Protein AF-A0A659RH95-F1 (afdb_monomer_lite)

Secondary structure (DSSP, 8-state):
-HHHHHHHHHHHHHHHHHHHHTTS----EEEEESPBTT----TT---SSTTT-S-B-GGGS---SEEEEES-SS-EESTT-SSEEE---SS--SGGGTTS---------BTTB-

Radius of gyration: 15.2 Å; chains: 1; bounding box: 35×31×38 Å

Structure (mmCIF, N/CA/C/O backbone):
data_AF-A0A659RH95-F1
#
_entry.id   AF-A0A659RH95-F1
#
loop_
_atom_site.group_PDB
_atom_site.id
_atom_site.type_symbol
_atom_site.label_atom_id
_atom_site.label_alt_id
_atom_site.label_comp_id
_atom_site.label_asym_id
_atom_site.label_entity_id
_atom_site.label_seq_id
_atom_site.pdbx_PDB_ins_code
_atom_site.Cartn_x
_atom_site.Cartn_y
_atom_site.Cartn_z
_atom_site.occupancy
_atom_site.B_iso_or_equiv
_atom_site.auth_seq_id
_atom_site.auth_comp_id
_atom_site.auth_asym_id
_atom_site.auth_atom_id
_atom_site.pdbx_PDB_model_num
ATOM 1 N N . GLN A 1 1 ? 10.963 17.390 8.468 1.00 81.81 1 GLN A N 1
ATOM 2 C CA . GLN A 1 1 ? 11.462 16.616 7.301 1.00 81.81 1 GLN A CA 1
ATOM 3 C C . GLN A 1 1 ? 10.321 15.758 6.753 1.00 81.81 1 GLN A C 1
ATOM 5 O O . GLN A 1 1 ? 9.464 15.376 7.541 1.00 81.81 1 GLN A O 1
ATOM 10 N N . LEU A 1 2 ? 10.292 15.472 5.443 1.00 87.69 2 LEU A N 1
ATOM 11 C CA . LEU A 1 2 ? 9.152 14.851 4.738 1.00 87.69 2 LEU A CA 1
ATOM 12 C C . LEU A 1 2 ? 8.678 13.518 5.347 1.00 87.69 2 LEU A C 1
ATOM 14 O O . LEU A 1 2 ? 7.477 13.318 5.488 1.00 87.69 2 LEU A O 1
ATOM 18 N N . GLN A 1 3 ? 9.599 12.644 5.771 1.00 90.44 3 GLN A N 1
ATOM 19 C CA . GLN A 1 3 ? 9.254 11.368 6.416 1.00 90.44 3 GLN A CA 1
ATOM 20 C C . GLN A 1 3 ? 8.339 11.546 7.634 1.00 90.44 3 GLN A C 1
ATOM 22 O O . GLN A 1 3 ? 7.340 10.845 7.753 1.00 90.44 3 GLN A O 1
ATOM 27 N N . HIS A 1 4 ? 8.674 12.490 8.520 1.00 91.94 4 HIS A N 1
ATOM 28 C CA . HIS A 1 4 ? 7.882 12.767 9.718 1.00 91.94 4 HIS A CA 1
ATOM 29 C C . HIS A 1 4 ? 6.494 13.287 9.341 1.00 91.94 4 HIS A C 1
ATOM 31 O O . HIS A 1 4 ? 5.507 12.767 9.833 1.00 91.94 4 HIS A O 1
ATOM 37 N N . ALA A 1 5 ? 6.408 14.208 8.374 1.00 93.69 5 ALA A N 1
ATOM 38 C CA . ALA A 1 5 ? 5.122 14.732 7.915 1.00 93.69 5 ALA A CA 1
ATOM 39 C C . ALA A 1 5 ? 4.214 13.639 7.319 1.00 93.69 5 ALA A C 1
ATOM 41 O O . ALA A 1 5 ? 3.007 13.652 7.547 1.00 93.69 5 ALA A O 1
ATOM 42 N N . LEU A 1 6 ? 4.782 12.676 6.583 1.00 94.00 6 LEU A N 1
ATOM 43 C CA . LEU A 1 6 ? 4.035 11.521 6.075 1.00 94.00 6 LEU A CA 1
ATOM 44 C C . LEU A 1 6 ? 3.556 10.616 7.213 1.00 94.00 6 LEU A C 1
ATOM 46 O O . LEU A 1 6 ? 2.394 10.215 7.213 1.00 94.00 6 LEU A O 1
ATOM 50 N N . ALA A 1 7 ? 4.428 10.308 8.176 1.00 95.81 7 ALA A N 1
ATOM 51 C CA . ALA A 1 7 ? 4.064 9.503 9.338 1.00 95.81 7 ALA A CA 1
ATOM 52 C C . ALA A 1 7 ? 2.925 10.171 10.124 1.00 95.81 7 ALA A C 1
ATOM 54 O O . ALA A 1 7 ? 1.876 9.557 10.323 1.00 95.81 7 ALA A O 1
ATOM 55 N N . ASP A 1 8 ? 3.085 11.449 10.468 1.00 97.44 8 ASP A N 1
ATOM 56 C CA . ASP A 1 8 ? 2.086 12.245 11.185 1.00 97.44 8 ASP A CA 1
ATOM 57 C C . ASP A 1 8 ? 0.750 12.259 10.434 1.00 97.44 8 ASP A C 1
ATOM 59 O O . ASP A 1 8 ? -0.306 12.054 11.035 1.00 97.44 8 ASP A O 1
ATOM 63 N N . TYR A 1 9 ? 0.787 12.411 9.106 1.00 97.19 9 TYR A N 1
ATOM 64 C CA . TYR A 1 9 ? -0.411 12.368 8.276 1.00 97.19 9 TYR A CA 1
ATOM 65 C C . TYR A 1 9 ? -1.127 11.014 8.357 1.00 97.19 9 TYR A C 1
ATOM 67 O O . TYR A 1 9 ? -2.326 10.979 8.638 1.00 97.19 9 TYR A O 1
ATOM 75 N N . TYR A 1 10 ? -0.420 9.893 8.171 1.00 97.81 10 TYR A N 1
ATOM 76 C CA . TYR A 1 10 ? -1.039 8.568 8.292 1.00 97.81 10 TYR A CA 1
ATOM 77 C C . TYR A 1 10 ? -1.634 8.341 9.687 1.00 97.81 10 TYR A C 1
ATOM 79 O O . TYR A 1 10 ? -2.750 7.820 9.803 1.00 97.81 10 TYR A O 1
ATOM 87 N N . HIS A 1 11 ? -0.911 8.738 10.737 1.00 98.00 11 HIS A N 1
ATOM 88 C CA . HIS A 1 11 ? -1.373 8.627 12.118 1.00 98.00 11 HIS A CA 1
ATOM 89 C C . HIS A 1 11 ? -2.648 9.442 12.357 1.00 98.00 11 HIS A C 1
ATOM 91 O O . HIS A 1 11 ? -3.621 8.887 12.875 1.00 98.00 11 HIS A O 1
ATOM 97 N N . GLN A 1 12 ? -2.683 10.699 11.908 1.00 98.12 12 GLN A N 1
ATOM 98 C CA . GLN A 1 12 ? -3.860 11.558 12.023 1.00 98.12 12 GLN A CA 1
ATOM 99 C C . GLN A 1 12 ? -5.060 10.965 11.274 1.00 98.12 12 GLN A C 1
ATOM 101 O O . GLN A 1 12 ? -6.123 10.795 11.863 1.00 98.12 12 GLN A O 1
ATOM 106 N N . GLN A 1 13 ? -4.887 10.557 10.012 1.00 97.81 13 GLN A N 1
ATOM 107 C CA . GLN A 1 13 ? -5.987 9.985 9.223 1.00 97.81 13 GLN A CA 1
ATOM 108 C C . GLN A 1 13 ? -6.524 8.681 9.829 1.00 97.81 13 GLN A C 1
ATOM 110 O O . GLN A 1 13 ? -7.731 8.441 9.844 1.00 97.81 13 GLN A O 1
ATOM 115 N N . THR A 1 14 ? -5.644 7.843 10.379 1.00 97.25 14 THR A N 1
ATOM 116 C CA . THR A 1 14 ? -6.058 6.603 11.051 1.00 97.25 14 THR A CA 1
ATOM 117 C C . THR A 1 14 ? -6.811 6.897 12.346 1.00 97.25 14 THR A C 1
ATOM 119 O O . THR A 1 14 ? -7.784 6.208 12.664 1.00 97.25 14 THR A O 1
ATOM 122 N N . GLN A 1 15 ? -6.396 7.920 13.095 1.00 97.31 15 GLN A N 1
ATOM 123 C CA . GLN A 1 15 ? -7.115 8.383 14.278 1.00 97.31 15 GLN A CA 1
ATOM 124 C C . GLN A 1 15 ? -8.500 8.925 13.908 1.00 97.31 15 GLN A C 1
ATOM 126 O O . GLN A 1 15 ? -9.486 8.502 14.512 1.00 97.31 15 GLN A O 1
ATOM 131 N N . ASP A 1 16 ? -8.592 9.778 12.892 1.00 98.06 16 ASP A N 1
ATOM 132 C CA . ASP A 1 16 ? -9.856 10.352 12.423 1.00 98.06 16 ASP A CA 1
ATOM 133 C C . ASP A 1 16 ? -10.817 9.255 11.944 1.00 98.06 16 ASP A C 1
ATOM 135 O O . ASP A 1 16 ? -11.988 9.230 12.327 1.00 98.06 16 ASP A O 1
ATOM 139 N N . ALA A 1 17 ? -10.310 8.269 11.196 1.00 97.12 17 ALA A N 1
ATOM 140 C CA . ALA A 1 17 ? -11.087 7.104 10.779 1.00 97.12 17 ALA A CA 1
ATOM 141 C C . ALA A 1 17 ? -11.605 6.289 11.976 1.00 97.12 17 ALA A C 1
ATOM 143 O O . ALA A 1 17 ? -12.756 5.847 11.975 1.00 97.12 17 ALA A O 1
ATOM 144 N N . ARG A 1 18 ? -10.792 6.109 13.026 1.00 95.56 18 ARG A N 1
ATOM 145 C CA . ARG A 1 18 ? -11.206 5.416 14.260 1.00 95.56 18 ARG A CA 1
ATOM 146 C C . ARG A 1 18 ? -12.247 6.205 15.050 1.00 95.56 18 ARG A C 1
ATOM 148 O O . ARG A 1 18 ? -13.177 5.592 15.573 1.00 95.56 18 ARG A O 1
ATOM 155 N N . LEU A 1 19 ? -12.120 7.530 15.113 1.00 97.44 19 LEU A N 1
ATOM 156 C CA . LEU A 1 19 ? -13.112 8.405 15.741 1.00 97.44 19 LEU A CA 1
ATOM 157 C C . LEU A 1 19 ? -14.449 8.326 15.001 1.00 97.44 19 LEU A C 1
ATOM 159 O O . LEU A 1 19 ? -15.480 8.094 15.629 1.00 97.44 19 LEU A O 1
ATOM 163 N N . LEU A 1 20 ? -14.427 8.422 13.668 1.00 97.06 20 LEU A N 1
ATOM 164 C CA . LEU A 1 20 ? -15.619 8.258 12.837 1.00 97.06 20 LEU A CA 1
ATOM 165 C C . LEU A 1 20 ? -16.235 6.872 13.014 1.00 97.06 20 LEU A C 1
ATOM 167 O O . LEU A 1 20 ? -17.451 6.756 13.147 1.00 97.06 20 LEU A O 1
ATOM 171 N N . ARG A 1 21 ? -15.421 5.812 13.042 1.00 95.50 21 ARG A N 1
ATOM 172 C CA . ARG A 1 21 ? -15.885 4.438 13.276 1.00 95.50 21 ARG A CA 1
ATOM 173 C C . ARG A 1 21 ? -16.640 4.305 14.602 1.00 95.50 21 ARG A C 1
ATOM 175 O O . ARG A 1 21 ? -17.667 3.620 14.626 1.00 95.50 21 ARG A O 1
ATOM 182 N N . GLY A 1 22 ? -16.165 4.945 15.670 1.00 95.06 22 GLY A N 1
ATOM 183 C CA . GLY A 1 22 ? -16.687 4.758 17.023 1.00 95.06 22 GLY A CA 1
ATOM 184 C C . GLY A 1 22 ? -16.547 3.300 17.475 1.00 95.06 22 GLY A C 1
ATOM 185 O O . GLY A 1 22 ? -15.532 2.652 17.211 1.00 95.06 22 GLY A O 1
ATOM 186 N N . GLU A 1 23 ? -17.590 2.760 18.105 1.00 94.00 23 GLU A N 1
ATOM 187 C CA . GLU A 1 23 ? -17.613 1.388 18.646 1.00 94.00 23 GLU A CA 1
ATOM 188 C C . GLU A 1 23 ? -17.951 0.303 17.608 1.00 94.00 23 GLU A C 1
ATOM 190 O O . GLU A 1 23 ? -17.987 -0.890 17.915 1.00 94.00 23 GLU A O 1
ATOM 195 N N . ARG A 1 24 ? -18.210 0.691 16.354 1.00 94.56 24 ARG A N 1
ATOM 196 C CA . ARG A 1 24 ? -18.562 -0.258 15.291 1.00 94.56 24 ARG A CA 1
ATOM 197 C C . ARG A 1 24 ? -17.372 -1.157 14.955 1.00 94.56 24 ARG A C 1
ATOM 199 O O . ARG A 1 24 ? -16.239 -0.695 14.835 1.00 94.56 24 ARG A O 1
ATOM 206 N N . LYS A 1 25 ? -17.643 -2.439 14.705 1.00 92.88 25 LYS A N 1
ATOM 207 C CA . LYS A 1 25 ? -16.642 -3.436 14.287 1.00 92.88 25 LYS A CA 1
ATOM 208 C C . LYS A 1 25 ? -16.335 -3.339 12.786 1.00 92.88 25 LYS A C 1
ATOM 210 O O . LYS A 1 25 ? -16.646 -4.251 12.026 1.00 92.88 25 LYS A O 1
ATOM 215 N N . LEU A 1 26 ? -15.777 -2.207 12.361 1.00 94.81 26 LEU A N 1
ATOM 216 C CA . LEU A 1 26 ? -15.363 -1.962 10.975 1.00 94.81 26 LEU A CA 1
ATOM 217 C C . LEU A 1 26 ? -13.828 -1.904 10.882 1.00 94.81 26 LEU A C 1
ATOM 219 O O . LEU A 1 26 ? -13.209 -1.266 11.746 1.00 94.81 26 LEU A O 1
ATOM 223 N N . PRO A 1 27 ? -13.215 -2.526 9.859 1.00 96.19 27 PRO A N 1
ATOM 224 C CA . PRO A 1 27 ? -11.781 -2.409 9.642 1.00 96.19 27 PRO A CA 1
ATOM 225 C C . PRO A 1 27 ? -11.430 -1.002 9.144 1.00 96.19 27 PRO A C 1
ATOM 227 O O . PRO A 1 27 ? -12.182 -0.383 8.386 1.00 96.19 27 PRO A O 1
ATOM 230 N N . VAL A 1 28 ? -10.271 -0.502 9.554 1.00 96.31 28 VAL A N 1
ATOM 231 C CA . VAL A 1 28 ? -9.646 0.703 9.011 1.00 96.31 28 VAL A CA 1
ATOM 232 C C . VAL A 1 28 ? -8.609 0.271 7.986 1.00 96.31 28 VAL A C 1
ATOM 234 O O . VAL A 1 28 ? -7.617 -0.368 8.328 1.00 96.31 28 VAL A O 1
ATOM 237 N N . ILE A 1 29 ? -8.838 0.640 6.728 1.00 97.44 29 ILE A N 1
ATOM 238 C CA . ILE A 1 29 ? -7.918 0.369 5.624 1.00 97.44 29 ILE A CA 1
ATOM 239 C C . ILE A 1 29 ? -7.213 1.671 5.267 1.00 97.44 29 ILE A C 1
ATOM 241 O O . ILE A 1 29 ? -7.867 2.656 4.922 1.00 97.44 29 ILE A O 1
ATOM 245 N N . ALA A 1 30 ? -5.885 1.669 5.333 1.00 97.81 30 ALA A N 1
ATOM 246 C CA . ALA A 1 30 ? -5.074 2.760 4.814 1.00 97.81 30 ALA A CA 1
ATOM 247 C C . ALA A 1 30 ? -4.580 2.421 3.404 1.00 97.81 30 ALA A C 1
ATOM 249 O O . ALA A 1 30 ? -4.352 1.260 3.057 1.00 97.81 30 ALA A O 1
ATOM 250 N N . THR A 1 31 ? -4.384 3.445 2.585 1.00 98.12 31 THR A N 1
ATOM 251 C CA . THR A 1 31 ? -3.817 3.303 1.242 1.00 98.12 31 THR A CA 1
ATOM 252 C C . THR A 1 31 ? -2.612 4.208 1.092 1.00 98.12 31 THR A C 1
ATOM 254 O O . THR A 1 31 ? -2.568 5.272 1.707 1.00 98.12 31 THR A O 1
ATOM 257 N N . GLY A 1 32 ? -1.675 3.835 0.231 1.00 96.19 32 GLY A N 1
ATOM 258 C CA . GLY A 1 32 ? -0.508 4.659 -0.055 1.00 96.19 32 GLY A CA 1
ATOM 259 C C . GLY A 1 32 ? 0.089 4.361 -1.417 1.00 96.19 32 GLY A C 1
ATOM 260 O O . GLY A 1 32 ? -0.082 3.272 -1.954 1.00 96.19 32 GLY A O 1
ATOM 261 N N . HIS A 1 33 ? 0.817 5.320 -1.979 1.00 96.06 33 HIS A N 1
ATOM 262 C CA . HIS A 1 33 ? 1.571 5.120 -3.212 1.00 96.06 33 HIS A CA 1
ATOM 263 C C . HIS A 1 33 ? 2.973 5.698 -3.034 1.00 96.06 33 HIS A C 1
ATOM 265 O O . HIS A 1 33 ? 3.196 6.885 -3.260 1.00 96.06 33 HIS A O 1
ATOM 271 N N . LEU A 1 34 ? 3.892 4.872 -2.534 1.00 94.19 34 LEU A N 1
ATOM 272 C CA . LEU A 1 34 ? 5.248 5.285 -2.175 1.00 94.19 34 LEU A CA 1
ATOM 273 C C . LEU A 1 34 ? 6.227 4.103 -2.194 1.00 94.19 34 LEU A C 1
ATOM 275 O O . LEU A 1 34 ? 5.805 2.959 -2.315 1.00 94.19 34 LEU A O 1
ATOM 279 N N . THR A 1 35 ? 7.532 4.363 -2.064 1.00 93.94 35 THR A N 1
ATOM 280 C CA . THR A 1 35 ? 8.546 3.314 -1.841 1.00 93.94 35 THR A CA 1
ATOM 281 C C . THR A 1 35 ? 8.787 3.128 -0.344 1.00 93.94 35 THR A C 1
ATOM 283 O O . THR A 1 35 ? 9.053 4.104 0.356 1.00 93.94 35 THR A O 1
ATOM 286 N N . THR A 1 36 ? 8.781 1.887 0.147 1.00 94.19 36 THR A N 1
ATOM 287 C CA . THR A 1 36 ? 9.170 1.543 1.528 1.00 94.19 36 THR A CA 1
ATOM 288 C C . THR A 1 36 ? 10.584 0.980 1.612 1.00 94.19 36 THR A C 1
ATOM 290 O O . THR A 1 36 ? 11.096 0.413 0.645 1.00 94.19 36 THR A O 1
ATOM 293 N N . VAL A 1 37 ? 11.211 1.084 2.787 1.00 90.44 37 VAL A N 1
ATOM 294 C CA . VAL A 1 37 ? 12.538 0.494 3.037 1.00 90.44 37 VAL A CA 1
ATOM 295 C C . VAL A 1 37 ? 12.492 -1.016 2.778 1.00 90.44 37 VAL A C 1
ATOM 297 O O . VAL A 1 37 ? 11.570 -1.699 3.223 1.00 90.44 37 VAL A O 1
ATOM 300 N N . GLY A 1 38 ? 13.478 -1.529 2.036 1.00 84.69 38 GLY A N 1
ATOM 301 C CA . GLY A 1 38 ? 13.581 -2.948 1.680 1.00 84.69 38 GLY A CA 1
ATOM 302 C C . GLY A 1 38 ? 12.665 -3.407 0.538 1.00 84.69 38 GLY A C 1
ATOM 303 O O . GLY A 1 38 ? 12.654 -4.595 0.225 1.00 84.69 38 GLY A O 1
ATOM 304 N N . ALA A 1 39 ? 11.912 -2.504 -0.101 1.00 85.25 39 ALA A N 1
ATOM 305 C CA . ALA A 1 39 ? 11.085 -2.865 -1.247 1.00 85.25 39 ALA A CA 1
ATOM 306 C C . ALA A 1 39 ? 11.939 -3.278 -2.458 1.00 85.25 39 ALA A C 1
ATOM 308 O O . ALA A 1 39 ? 12.848 -2.562 -2.881 1.00 85.25 39 ALA A O 1
ATOM 309 N N . SER A 1 40 ? 11.599 -4.415 -3.062 1.00 82.00 40 SER A N 1
ATOM 310 C CA . SER A 1 40 ? 12.175 -4.863 -4.331 1.00 82.00 40 SER A CA 1
ATOM 311 C C . SER A 1 40 ? 11.5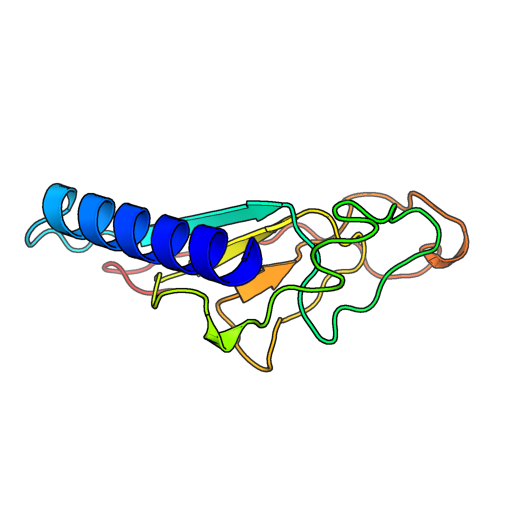56 -4.088 -5.496 1.00 82.00 40 SER A C 1
ATOM 313 O O . SER A 1 40 ? 10.405 -4.353 -5.85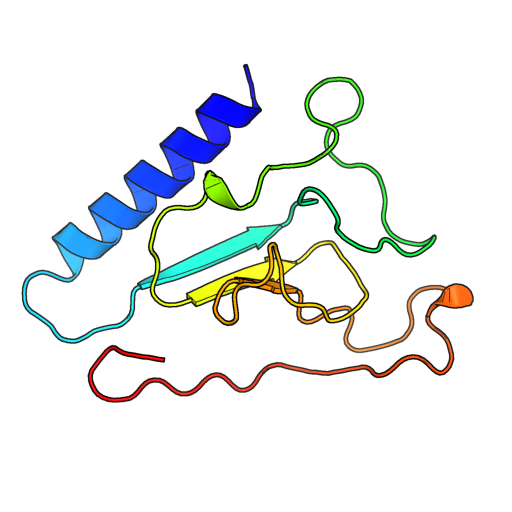5 1.00 82.00 40 SER A O 1
ATOM 315 N N . LYS A 1 41 ? 12.313 -3.153 -6.079 1.00 78.00 41 LYS A N 1
ATOM 316 C CA . LYS A 1 41 ? 11.928 -2.372 -7.269 1.00 78.00 41 LYS A CA 1
ATOM 317 C C . LYS A 1 41 ? 12.146 -3.171 -8.569 1.00 78.00 41 LYS A C 1
ATOM 319 O O . LYS A 1 41 ? 12.933 -4.118 -8.583 1.00 78.00 41 LYS A O 1
ATOM 324 N N . SER A 1 42 ? 11.428 -2.798 -9.629 1.00 74.38 42 SER A N 1
ATOM 325 C CA . SER A 1 42 ? 11.723 -3.169 -11.023 1.00 74.38 42 SER A CA 1
ATOM 326 C C . SER A 1 42 ? 12.225 -1.945 -11.791 1.00 74.38 42 SER A C 1
ATOM 328 O O . SER A 1 42 ? 12.072 -0.819 -11.310 1.00 74.38 42 SER A O 1
ATOM 330 N N . ASP A 1 43 ? 12.772 -2.148 -12.989 1.00 72.00 43 ASP A N 1
ATOM 331 C CA . ASP A 1 43 ? 13.323 -1.060 -13.818 1.00 72.00 43 ASP A CA 1
ATOM 332 C C . ASP A 1 43 ? 12.273 -0.001 -14.213 1.00 72.00 43 ASP A C 1
ATOM 334 O O . ASP A 1 43 ? 12.605 1.155 -14.472 1.00 72.00 43 ASP A O 1
ATOM 338 N N . ALA A 1 44 ? 10.986 -0.367 -14.240 1.00 64.50 44 ALA A N 1
ATOM 339 C CA . ALA A 1 44 ? 9.893 0.563 -14.531 1.00 64.50 44 ALA A CA 1
ATOM 340 C C . ALA A 1 44 ? 9.514 1.478 -13.348 1.00 64.50 44 ALA A C 1
ATOM 342 O O . ALA A 1 44 ? 8.769 2.446 -13.545 1.00 64.50 44 ALA A O 1
ATOM 343 N N . VAL A 1 45 ? 9.983 1.196 -12.126 1.00 68.25 45 VAL A N 1
ATOM 344 C CA . VAL A 1 45 ? 9.673 2.011 -10.942 1.00 68.25 45 VAL A CA 1
ATOM 345 C C . VAL A 1 45 ? 10.544 3.266 -10.954 1.00 68.25 45 VAL A C 1
ATOM 347 O O . VAL A 1 45 ? 11.762 3.195 -10.830 1.00 68.25 45 VAL A O 1
ATOM 350 N N . ARG A 1 46 ? 9.913 4.437 -11.077 1.00 70.94 46 ARG A N 1
ATOM 351 C CA . ARG A 1 46 ? 10.604 5.734 -11.011 1.00 70.94 46 ARG A CA 1
ATOM 352 C C . ARG A 1 46 ? 10.776 6.189 -9.569 1.00 70.94 46 ARG A C 1
ATOM 354 O O . ARG A 1 46 ? 9.858 6.040 -8.774 1.00 70.94 46 ARG A O 1
ATOM 361 N N . ASP A 1 47 ? 11.888 6.837 -9.249 1.00 74.31 47 ASP A N 1
ATOM 362 C CA . ASP A 1 47 ? 12.046 7.464 -7.937 1.00 74.31 47 ASP A CA 1
ATOM 363 C C . ASP A 1 47 ? 11.130 8.693 -7.799 1.00 74.31 47 ASP A C 1
ATOM 365 O O . ASP A 1 47 ? 11.092 9.569 -8.662 1.00 74.31 47 ASP A O 1
ATOM 369 N N . ILE A 1 48 ? 10.368 8.746 -6.704 1.00 71.62 48 ILE A N 1
ATOM 370 C CA . ILE A 1 48 ? 9.280 9.724 -6.491 1.00 71.62 48 ILE A CA 1
ATOM 371 C C . ILE A 1 48 ? 9.645 10.882 -5.557 1.00 71.62 48 ILE A C 1
ATOM 373 O O . ILE A 1 48 ? 8.963 11.902 -5.548 1.00 71.62 48 ILE A O 1
ATOM 377 N N . TYR A 1 49 ? 10.721 10.746 -4.784 1.00 70.50 49 TYR A N 1
ATOM 378 C CA . TYR A 1 49 ? 11.135 11.714 -3.763 1.00 70.50 49 TYR A CA 1
ATOM 379 C C . TYR A 1 49 ? 12.632 12.026 -3.867 1.00 70.50 49 TYR A C 1
ATOM 381 O O . TYR A 1 49 ? 13.341 12.112 -2.861 1.00 70.50 49 TYR A O 1
ATOM 389 N N . ILE A 1 50 ? 13.114 12.195 -5.101 1.00 63.75 50 ILE A N 1
ATOM 390 C CA . ILE A 1 50 ? 14.518 12.494 -5.402 1.00 63.75 50 ILE A CA 1
ATOM 391 C C . ILE A 1 50 ? 14.980 13.694 -4.559 1.00 63.75 50 ILE A C 1
ATOM 393 O O . ILE A 1 50 ? 14.386 14.771 -4.612 1.00 63.75 50 ILE A O 1
ATOM 397 N N . GLY A 1 51 ? 16.025 13.489 -3.753 1.00 62.56 51 GLY A N 1
ATOM 398 C CA . GLY A 1 51 ? 16.623 14.527 -2.907 1.00 62.56 51 GLY A CA 1
ATOM 399 C C . GLY A 1 51 ? 15.896 14.822 -1.589 1.00 62.56 51 GLY A C 1
ATOM 400 O O . GLY A 1 51 ? 16.296 15.754 -0.894 1.00 62.56 51 GLY A O 1
ATOM 40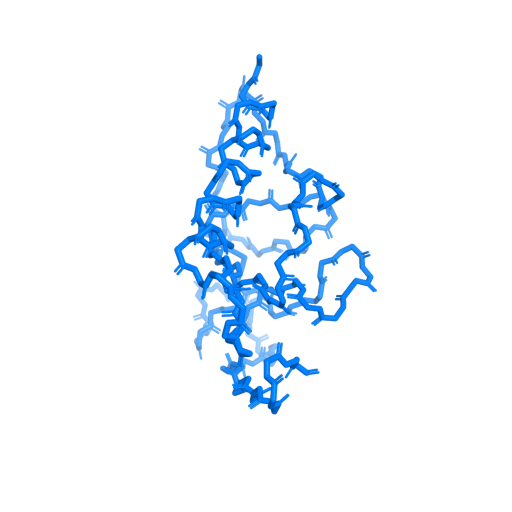1 N N . THR A 1 52 ? 14.851 14.068 -1.220 1.00 73.12 52 THR A N 1
ATOM 402 C CA . THR A 1 52 ? 14.114 14.295 0.043 1.00 73.12 52 THR A CA 1
ATOM 403 C C . THR A 1 52 ? 13.874 13.036 0.874 1.00 73.12 52 THR A C 1
ATOM 405 O O . THR A 1 52 ? 14.072 13.084 2.088 1.00 73.12 52 THR A O 1
ATOM 408 N N . LEU A 1 53 ? 13.440 11.928 0.267 1.00 76.44 53 LEU A N 1
ATOM 409 C CA . LEU A 1 53 ? 13.137 10.687 0.983 1.00 76.44 53 LEU A CA 1
ATOM 410 C C . LEU A 1 53 ? 13.327 9.471 0.075 1.00 76.44 53 LEU A C 1
ATOM 412 O O . LEU A 1 53 ? 12.469 9.172 -0.744 1.00 76.44 53 LEU A O 1
ATOM 416 N N . ASP A 1 54 ? 14.398 8.712 0.267 1.00 79.50 54 ASP A N 1
ATOM 417 C CA . ASP A 1 54 ? 14.666 7.559 -0.603 1.00 79.50 54 ASP A CA 1
ATOM 418 C C . ASP A 1 54 ? 13.646 6.424 -0.413 1.00 79.50 54 ASP A C 1
ATOM 420 O O . ASP A 1 54 ? 13.220 5.779 -1.376 1.00 79.50 54 ASP A O 1
ATOM 424 N N . ALA A 1 55 ? 13.232 6.180 0.833 1.00 87.06 55 ALA A N 1
ATOM 425 C CA . ALA A 1 55 ? 12.253 5.158 1.174 1.00 87.06 55 ALA A CA 1
ATOM 426 C C . ALA A 1 55 ? 11.604 5.423 2.540 1.00 87.06 55 ALA A C 1
ATOM 428 O O . ALA A 1 55 ? 12.252 5.896 3.471 1.00 87.06 55 ALA A O 1
ATOM 429 N N . PHE A 1 56 ? 10.327 5.068 2.682 1.00 92.06 56 PHE A N 1
ATOM 430 C CA . PHE A 1 56 ? 9.574 5.200 3.928 1.00 92.06 56 PHE A CA 1
ATOM 431 C C . PHE A 1 56 ? 9.735 3.950 4.821 1.00 92.06 56 PHE A C 1
ATOM 433 O O . PHE A 1 56 ? 9.444 2.834 4.374 1.00 92.06 56 PHE A O 1
ATOM 440 N N . PRO A 1 57 ? 10.184 4.075 6.082 1.00 92.62 57 PRO A N 1
ATOM 441 C CA . PRO A 1 57 ? 10.253 2.937 6.997 1.00 92.62 57 PRO A CA 1
ATOM 442 C C . PRO A 1 57 ? 8.854 2.441 7.382 1.00 92.62 57 PRO A C 1
ATOM 444 O O . PRO A 1 57 ? 8.041 3.196 7.907 1.00 92.62 57 PRO A O 1
ATOM 447 N N . ALA A 1 58 ? 8.583 1.151 7.178 1.00 92.94 58 ALA A N 1
ATOM 448 C CA . ALA A 1 58 ? 7.257 0.567 7.407 1.00 92.94 58 ALA A CA 1
ATOM 449 C C . ALA A 1 58 ? 6.760 0.696 8.858 1.00 92.94 58 ALA A C 1
ATOM 451 O O . ALA A 1 58 ? 5.564 0.806 9.094 1.00 92.94 58 ALA A O 1
ATOM 452 N N . GLN A 1 59 ? 7.682 0.744 9.823 1.00 92.69 59 GLN A N 1
ATOM 453 C CA . GLN A 1 59 ? 7.387 0.945 11.247 1.00 92.69 59 GLN A CA 1
ATOM 454 C C . GLN A 1 59 ? 6.740 2.303 11.573 1.00 92.69 59 GLN A C 1
ATOM 456 O O . GLN A 1 59 ? 6.248 2.484 12.681 1.00 92.69 59 GLN A O 1
ATOM 461 N N . HIS A 1 60 ? 6.768 3.262 10.641 1.00 95.12 60 HIS A N 1
ATOM 462 C CA . HIS A 1 60 ? 6.095 4.554 10.789 1.00 95.12 60 HIS A CA 1
ATOM 463 C C . HIS A 1 60 ? 4.651 4.546 10.284 1.00 95.12 60 HIS A C 1
ATOM 465 O O . HIS A 1 60 ? 3.971 5.566 10.386 1.00 95.12 60 HIS A O 1
ATOM 471 N N . PHE A 1 61 ? 4.171 3.432 9.723 1.00 96.62 61 PHE A N 1
ATOM 472 C CA . PHE A 1 61 ? 2.746 3.290 9.479 1.00 96.62 61 PHE A CA 1
ATOM 473 C C . PHE A 1 61 ? 1.992 3.080 10.802 1.00 96.62 61 PHE A C 1
ATOM 475 O O . PHE A 1 61 ? 2.465 2.360 11.685 1.00 96.62 61 PHE A O 1
ATOM 482 N N . PRO A 1 62 ? 0.794 3.663 10.941 1.00 96.00 62 PRO A N 1
ATOM 483 C CA . PRO A 1 62 ? -0.073 3.424 12.079 1.00 96.00 62 PRO A CA 1
ATOM 484 C C . PRO A 1 62 ? -0.678 2.013 12.010 1.00 96.00 62 PRO A C 1
ATOM 486 O O . PRO A 1 62 ? -0.735 1.409 10.937 1.00 96.00 62 PRO A O 1
ATOM 489 N N . PRO A 1 63 ? -1.211 1.499 13.131 1.00 93.75 63 PRO A N 1
ATOM 490 C CA . PRO A 1 63 ? -1.832 0.177 13.194 1.00 93.75 63 PRO A CA 1
ATOM 491 C C . PRO A 1 63 ? -3.232 0.160 12.549 1.00 93.75 63 PRO A C 1
ATOM 493 O O . PRO A 1 63 ? -4.247 0.008 13.234 1.00 93.75 63 PRO A O 1
ATOM 496 N N . ALA A 1 64 ? -3.307 0.375 11.238 1.00 95.62 64 ALA A N 1
ATOM 497 C CA . ALA A 1 64 ? -4.499 0.093 10.444 1.00 95.62 64 ALA A CA 1
ATOM 498 C C . ALA A 1 64 ? -4.684 -1.427 10.293 1.00 95.62 64 ALA A C 1
ATOM 500 O O . ALA A 1 64 ? -3.715 -2.183 10.356 1.00 95.62 64 ALA A O 1
ATOM 501 N N . ASP A 1 65 ? -5.920 -1.876 10.085 1.00 96.00 65 ASP A N 1
ATOM 502 C CA . ASP A 1 65 ? -6.226 -3.305 9.945 1.00 96.00 65 ASP A CA 1
ATOM 503 C C . ASP A 1 65 ? -5.655 -3.877 8.636 1.00 96.00 65 ASP A C 1
ATOM 505 O O . ASP A 1 65 ? -5.295 -5.049 8.573 1.00 96.00 65 ASP A O 1
ATOM 509 N N . TYR A 1 66 ? -5.519 -3.037 7.605 1.00 97.56 66 TYR A N 1
ATOM 510 C CA . TYR A 1 66 ? -4.796 -3.356 6.375 1.00 97.56 66 TYR A CA 1
ATOM 511 C C . TYR A 1 66 ? -4.234 -2.088 5.724 1.00 97.56 66 TYR A C 1
ATOM 513 O O . TYR A 1 66 ? -4.861 -1.026 5.766 1.00 97.56 66 TYR A O 1
ATOM 521 N N . ILE A 1 67 ? -3.066 -2.197 5.092 1.00 97.81 67 ILE A N 1
ATOM 522 C CA . ILE A 1 67 ? -2.413 -1.110 4.359 1.00 97.81 67 ILE A CA 1
ATOM 523 C C . ILE A 1 67 ? -2.130 -1.567 2.928 1.00 97.81 67 ILE A C 1
ATOM 525 O O . ILE A 1 67 ? -1.229 -2.371 2.669 1.00 97.81 67 ILE A O 1
ATOM 529 N N . ALA A 1 68 ? -2.907 -1.026 1.990 1.00 97.94 68 ALA A N 1
ATOM 530 C CA . ALA A 1 68 ? -2.792 -1.311 0.566 1.00 97.94 68 ALA A CA 1
ATOM 531 C C . ALA A 1 68 ? -1.847 -0.303 -0.103 1.00 97.94 68 ALA A C 1
ATOM 533 O O . ALA A 1 68 ? -2.212 0.854 -0.334 1.00 97.94 68 ALA A O 1
ATOM 534 N N . LEU A 1 69 ? -0.627 -0.740 -0.416 1.00 97.56 69 LEU A N 1
ATOM 535 C CA . LEU A 1 69 ? 0.376 0.096 -1.064 1.00 97.56 69 LEU A CA 1
ATOM 536 C C . LEU A 1 69 ? 0.437 -0.158 -2.577 1.00 97.56 69 LEU A C 1
ATOM 538 O O . LEU A 1 69 ? 0.348 -1.290 -3.054 1.00 97.56 69 LEU A O 1
ATOM 542 N N . GLY A 1 70 ? 0.637 0.915 -3.335 1.00 95.44 70 GLY A N 1
ATOM 543 C CA . GLY A 1 70 ? 1.033 0.905 -4.744 1.00 95.44 70 GLY A CA 1
ATOM 544 C C . GLY A 1 70 ? 2.410 1.539 -4.929 1.00 95.44 70 GLY A C 1
ATOM 545 O O . GLY A 1 70 ? 3.008 1.959 -3.946 1.00 95.44 70 GLY A O 1
ATOM 546 N N . HIS A 1 71 ? 2.863 1.635 -6.186 1.00 95.19 71 HIS A N 1
ATOM 547 C CA . HIS A 1 71 ? 4.171 2.127 -6.670 1.00 95.19 71 HIS A CA 1
ATOM 548 C C . HIS A 1 71 ? 5.128 1.007 -7.072 1.00 95.19 71 HIS A C 1
ATOM 550 O O . HIS A 1 71 ? 5.714 1.039 -8.149 1.00 95.19 71 HIS A O 1
ATOM 556 N N . ILE A 1 72 ? 5.243 -0.021 -6.236 1.00 94.12 72 ILE A N 1
ATOM 557 C CA . ILE A 1 72 ? 6.107 -1.164 -6.514 1.00 94.12 72 ILE A CA 1
ATOM 558 C C . ILE A 1 72 ? 5.351 -2.198 -7.348 1.00 94.12 72 ILE A C 1
ATOM 560 O O . ILE A 1 72 ? 4.269 -2.643 -6.974 1.00 94.12 72 ILE A O 1
ATOM 564 N N . HIS A 1 73 ? 5.930 -2.597 -8.480 1.00 94.81 73 HIS A N 1
ATOM 565 C CA . HIS A 1 73 ? 5.278 -3.478 -9.455 1.00 94.81 73 HIS A CA 1
ATOM 566 C C . HIS A 1 73 ? 5.399 -4.977 -9.145 1.00 94.81 73 HIS A C 1
ATOM 568 O O . HIS A 1 73 ? 4.729 -5.803 -9.770 1.00 94.81 73 HIS A O 1
ATOM 574 N N . ARG A 1 74 ? 6.229 -5.350 -8.167 1.00 92.19 74 ARG A N 1
ATOM 575 C CA . ARG A 1 74 ? 6.349 -6.728 -7.685 1.00 92.19 74 ARG A CA 1
ATOM 576 C C . ARG A 1 74 ? 5.541 -6.909 -6.406 1.00 92.19 74 ARG A C 1
ATOM 578 O O . ARG A 1 74 ? 5.756 -6.179 -5.438 1.00 92.19 74 ARG A O 1
ATOM 585 N N . THR A 1 75 ? 4.672 -7.917 -6.396 1.00 94.00 75 THR A N 1
ATOM 586 C CA . THR A 1 75 ? 3.924 -8.332 -5.206 1.00 94.00 75 THR A CA 1
ATOM 587 C C . THR A 1 75 ? 4.877 -8.687 -4.070 1.00 94.00 75 THR A C 1
ATOM 589 O O . THR A 1 75 ? 5.776 -9.507 -4.264 1.00 94.00 75 THR A O 1
ATOM 592 N N . GLN A 1 76 ? 4.687 -8.089 -2.893 1.00 94.06 76 GLN A N 1
ATOM 593 C CA . GLN A 1 76 ? 5.501 -8.392 -1.713 1.00 94.06 76 GLN A CA 1
ATOM 594 C C . GLN A 1 76 ? 4.862 -7.896 -0.411 1.00 94.06 76 GLN A C 1
ATOM 596 O O . GLN A 1 76 ? 4.149 -6.889 -0.389 1.00 94.06 76 GLN A O 1
ATOM 601 N N . CYS A 1 77 ? 5.173 -8.600 0.678 1.00 94.38 77 CYS A N 1
ATOM 602 C CA . CYS A 1 77 ? 4.931 -8.140 2.041 1.00 94.38 77 CYS A CA 1
ATOM 603 C C . CYS A 1 77 ? 5.959 -7.074 2.426 1.00 94.38 77 CYS A C 1
ATOM 605 O O . CYS A 1 77 ? 7.126 -7.160 2.033 1.00 94.38 77 CYS A O 1
ATOM 607 N N . VAL A 1 78 ? 5.549 -6.103 3.235 1.00 94.00 78 VAL A N 1
ATOM 608 C CA . VAL A 1 78 ? 6.431 -5.031 3.702 1.00 94.00 78 VAL A CA 1
ATOM 609 C C . VAL A 1 78 ? 6.821 -5.264 5.161 1.00 94.00 78 VAL A C 1
ATOM 611 O O . VAL A 1 78 ? 5.972 -5.522 6.013 1.00 94.00 78 VAL A O 1
ATOM 614 N N . GLY A 1 79 ? 8.121 -5.169 5.459 1.00 87.69 79 GLY A N 1
ATOM 615 C CA . GLY A 1 79 ? 8.637 -5.206 6.835 1.00 87.69 79 GLY A CA 1
ATOM 616 C C . GLY A 1 79 ? 8.346 -6.502 7.600 1.00 87.69 79 GLY A C 1
ATOM 617 O O . GLY A 1 79 ? 8.244 -6.466 8.820 1.00 87.69 79 GLY A O 1
ATOM 618 N N . GLY A 1 80 ? 8.152 -7.628 6.902 1.00 87.12 80 GLY A N 1
ATOM 619 C CA . GLY A 1 80 ? 7.786 -8.908 7.524 1.00 87.12 80 GLY A CA 1
ATOM 620 C C . GLY A 1 80 ? 6.359 -8.957 8.083 1.00 87.12 80 GLY A C 1
ATOM 621 O O . GLY A 1 80 ? 6.017 -9.895 8.793 1.00 87.12 80 GLY A O 1
ATOM 622 N N . THR A 1 81 ? 5.525 -7.962 7.771 1.00 90.00 81 THR A N 1
ATOM 623 C CA . THR A 1 81 ? 4.125 -7.912 8.201 1.00 90.00 81 THR A CA 1
ATOM 624 C C . THR A 1 81 ? 3.203 -8.467 7.123 1.00 90.00 81 THR A C 1
ATOM 626 O O . THR A 1 81 ? 3.460 -8.321 5.928 1.00 90.00 81 THR A O 1
ATOM 629 N N . GLU A 1 82 ? 2.102 -9.092 7.531 1.00 92.12 82 GLU A N 1
ATOM 630 C CA . GLU A 1 82 ? 1.138 -9.649 6.579 1.00 92.12 82 GLU A CA 1
ATOM 631 C C . GLU A 1 82 ? 0.060 -8.654 6.125 1.00 92.12 82 GLU A C 1
ATOM 633 O O . GLU A 1 82 ? -0.541 -8.854 5.071 1.00 92.12 82 GLU A O 1
ATOM 638 N N . HIS A 1 83 ? -0.166 -7.577 6.881 1.00 94.56 83 HIS A N 1
ATOM 639 C CA . HIS A 1 83 ? -1.237 -6.605 6.638 1.00 94.56 83 HIS A CA 1
ATOM 640 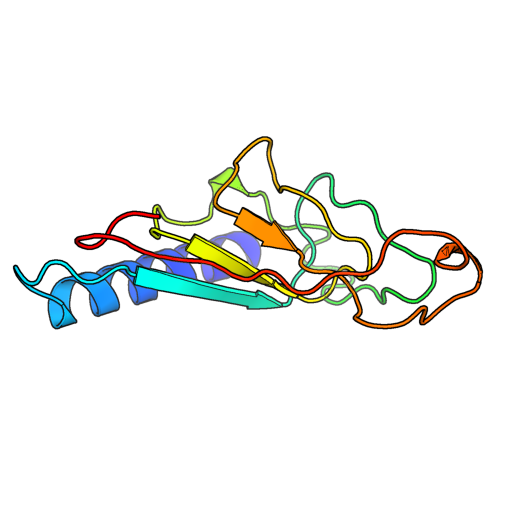C C . HIS A 1 83 ? -0.776 -5.364 5.852 1.00 94.56 83 HIS A C 1
ATOM 642 O O . HIS A 1 83 ? -1.610 -4.544 5.483 1.00 94.56 83 HIS A O 1
ATOM 648 N N . ILE A 1 84 ? 0.526 -5.215 5.564 1.00 96.94 84 ILE A N 1
ATOM 649 C CA . ILE A 1 84 ? 1.077 -4.137 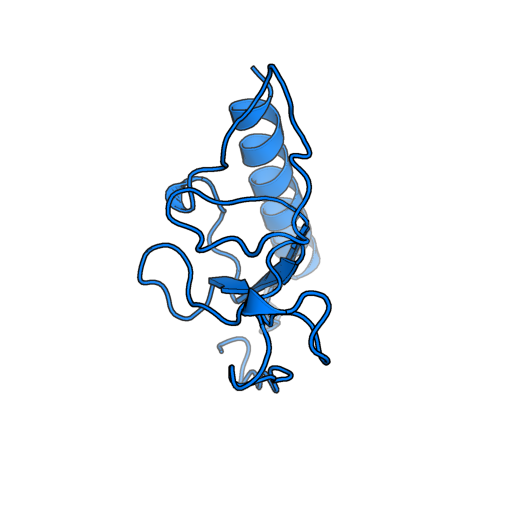4.724 1.00 96.94 84 ILE A CA 1
ATOM 650 C C . ILE A 1 84 ? 1.633 -4.758 3.443 1.00 96.94 84 ILE A C 1
ATOM 652 O O . ILE A 1 84 ? 2.625 -5.495 3.477 1.00 96.94 84 ILE A O 1
ATOM 656 N N . ARG A 1 85 ? 0.996 -4.480 2.301 1.00 97.25 85 ARG A N 1
ATOM 657 C CA . ARG A 1 85 ? 1.302 -5.179 1.043 1.00 97.25 85 ARG A CA 1
ATOM 658 C C . ARG A 1 85 ? 1.376 -4.251 -0.155 1.00 97.25 85 ARG A C 1
ATOM 660 O O . ARG A 1 85 ? 0.534 -3.370 -0.315 1.00 97.25 85 ARG A O 1
ATOM 667 N N . TYR A 1 86 ? 2.315 -4.554 -1.049 1.00 97.06 86 TYR A N 1
ATOM 668 C CA . TYR A 1 86 ? 2.208 -4.169 -2.454 1.00 97.06 86 TYR A CA 1
ATOM 669 C C . TYR A 1 86 ? 1.546 -5.305 -3.226 1.00 97.06 86 TYR A C 1
ATOM 671 O O . TYR A 1 86 ? 2.047 -6.431 -3.209 1.00 97.06 86 TYR A O 1
ATOM 679 N N . CYS A 1 87 ? 0.467 -5.009 -3.949 1.00 95.75 87 CYS A N 1
ATOM 680 C CA . CYS A 1 87 ? -0.149 -5.979 -4.858 1.00 95.75 87 CYS A CA 1
ATOM 681 C C . CYS A 1 87 ? 0.683 -6.203 -6.132 1.00 95.75 87 CYS A C 1
ATOM 683 O O . CYS A 1 87 ? 0.614 -7.278 -6.726 1.00 95.75 87 CYS A O 1
ATOM 685 N N . GLY A 1 88 ? 1.531 -5.240 -6.503 1.00 95.44 88 GLY A N 1
ATOM 686 C CA . GLY A 1 88 ? 2.263 -5.255 -7.763 1.00 95.44 88 GLY A CA 1
ATOM 687 C C . GLY A 1 88 ? 1.432 -4.732 -8.935 1.00 95.44 88 GLY A C 1
ATOM 688 O O . GLY A 1 88 ? 0.275 -4.341 -8.788 1.00 95.44 88 GLY A O 1
ATOM 689 N N . SER A 1 89 ? 2.035 -4.714 -10.120 1.00 95.75 89 SER A N 1
ATOM 690 C CA . SER A 1 89 ? 1.317 -4.433 -11.361 1.00 95.75 89 SER A CA 1
ATOM 691 C C . SER A 1 89 ? 0.493 -5.662 -11.778 1.00 95.75 89 SER A C 1
ATOM 693 O O . SER A 1 89 ? 0.922 -6.794 -11.542 1.00 95.75 89 SER A O 1
ATOM 695 N N . PRO A 1 90 ? -0.681 -5.485 -12.415 1.00 95.50 90 PRO A N 1
ATOM 696 C CA . PRO A 1 90 ? -1.500 -6.611 -12.879 1.00 95.50 90 PRO A CA 1
ATOM 697 C C . PRO A 1 90 ? -0.926 -7.286 -14.137 1.00 95.50 90 PRO A C 1
ATOM 699 O O . PRO A 1 90 ? -1.272 -8.420 -14.449 1.00 95.50 90 PRO A O 1
ATOM 702 N N . ILE A 1 91 ? -0.035 -6.594 -14.849 1.00 94.75 91 ILE A N 1
ATOM 703 C CA . ILE A 1 91 ? 0.675 -7.054 -16.047 1.00 94.75 91 ILE A CA 1
ATOM 704 C C . ILE A 1 91 ? 2.160 -6.696 -15.923 1.00 94.75 91 ILE A C 1
ATOM 706 O O . ILE A 1 91 ? 2.524 -5.874 -15.086 1.00 94.75 91 ILE A O 1
ATOM 710 N N . ALA A 1 92 ? 3.038 -7.307 -16.719 1.00 94.31 92 ALA A N 1
ATOM 711 C CA . ALA A 1 92 ? 4.449 -6.913 -16.747 1.00 94.31 92 ALA A CA 1
ATOM 712 C C . ALA A 1 92 ? 4.608 -5.536 -17.410 1.00 94.31 92 ALA A C 1
ATOM 714 O O . ALA A 1 92 ? 4.132 -5.337 -18.527 1.00 94.31 92 ALA A O 1
ATOM 715 N N . LEU A 1 93 ? 5.257 -4.598 -16.716 1.00 92.44 93 LEU A N 1
ATOM 716 C CA . LEU A 1 93 ? 5.498 -3.233 -17.206 1.00 92.44 93 LEU A CA 1
ATOM 717 C C . LEU A 1 93 ? 6.947 -3.006 -17.668 1.00 92.44 93 LEU A C 1
ATOM 719 O O . LEU A 1 93 ? 7.232 -2.012 -18.332 1.00 92.44 93 LEU A O 1
ATOM 723 N N . SER A 1 94 ? 7.843 -3.945 -17.365 1.00 90.31 94 SER A N 1
ATOM 724 C CA . SER A 1 94 ? 9.236 -3.990 -17.818 1.00 90.31 94 SER A CA 1
ATOM 725 C C . SER A 1 94 ? 9.688 -5.437 -18.026 1.00 90.31 94 SER A C 1
ATOM 727 O O . SER A 1 94 ? 9.057 -6.381 -17.544 1.00 90.31 94 SER A O 1
ATOM 729 N N . PHE A 1 95 ? 10.783 -5.632 -18.767 1.00 90.81 95 PHE A N 1
ATOM 730 C CA . PHE A 1 95 ? 11.283 -6.970 -19.106 1.00 90.81 95 PHE A CA 1
ATOM 731 C C . PHE A 1 95 ? 11.732 -7.782 -17.884 1.00 90.81 95 PHE A C 1
ATOM 733 O O . PHE A 1 95 ? 11.580 -9.001 -17.875 1.00 90.81 95 PHE A O 1
ATOM 740 N N . ASP A 1 96 ? 12.230 -7.130 -16.834 1.00 88.12 96 ASP A N 1
ATOM 741 C CA . ASP A 1 96 ? 12.621 -7.773 -15.572 1.00 88.12 96 ASP A CA 1
ATOM 742 C C . ASP A 1 96 ? 11.414 -8.267 -14.738 1.00 88.12 96 ASP A C 1
ATOM 744 O O . ASP A 1 96 ? 11.569 -9.035 -13.780 1.00 88.12 96 ASP A O 1
ATOM 748 N N . GLU A 1 97 ? 10.195 -7.874 -15.122 1.00 90.50 97 GLU A N 1
ATOM 749 C CA . GLU A 1 97 ? 8.939 -8.391 -14.577 1.00 90.50 97 GLU A CA 1
ATOM 750 C C . GLU A 1 97 ? 8.389 -9.594 -15.358 1.00 90.50 97 GLU A C 1
ATOM 752 O O . GLU A 1 97 ? 7.459 -10.255 -14.883 1.00 90.50 97 GLU A O 1
ATOM 757 N N . CYS A 1 98 ? 8.942 -9.910 -16.534 1.00 88.56 98 CYS A N 1
ATOM 758 C CA . CYS A 1 98 ? 8.504 -11.053 -17.329 1.00 88.56 98 CYS A CA 1
ATOM 759 C C . CYS A 1 98 ? 8.738 -12.370 -16.575 1.00 88.56 98 CYS A C 1
ATOM 761 O O . CYS A 1 98 ? 9.778 -12.590 -15.953 1.00 88.56 98 CYS A O 1
ATOM 763 N N . GLY A 1 99 ? 7.742 -13.259 -16.609 1.00 87.44 99 GLY A N 1
ATOM 764 C CA . GLY A 1 99 ? 7.786 -14.542 -15.899 1.00 87.44 99 GLY A CA 1
ATOM 765 C C . GLY A 1 99 ? 7.666 -14.438 -14.373 1.00 87.44 99 GLY A C 1
ATOM 766 O O . GLY A 1 99 ? 7.701 -15.463 -13.694 1.00 87.44 99 GLY A O 1
ATOM 767 N N . LYS A 1 100 ? 7.511 -13.232 -13.809 1.00 88.62 100 LYS A N 1
ATOM 768 C CA . LYS A 1 100 ? 7.185 -13.041 -12.390 1.00 88.62 100 LYS A CA 1
ATOM 769 C C . LYS A 1 100 ? 5.674 -13.121 -12.187 1.00 88.62 100 LYS A C 1
ATOM 771 O O . LYS A 1 100 ? 4.908 -12.632 -13.015 1.00 88.62 100 LYS A O 1
ATOM 776 N N . SER A 1 101 ? 5.255 -13.697 -11.062 1.00 89.75 101 SER A N 1
ATOM 777 C CA . SER A 1 101 ? 3.842 -13.783 -10.694 1.00 89.75 101 SER A CA 1
ATOM 778 C C . SER A 1 101 ? 3.199 -12.399 -10.640 1.00 89.75 101 SER A C 1
ATOM 780 O O . SER A 1 101 ? 3.762 -11.456 -10.080 1.00 89.75 101 SER A O 1
ATOM 782 N N . LYS A 1 102 ? 2.001 -12.306 -11.212 1.00 94.19 102 LYS A N 1
ATOM 783 C CA . LYS A 1 102 ? 1.126 -11.136 -11.164 1.00 94.19 102 LYS A CA 1
ATOM 784 C C . LYS A 1 102 ? -0.107 -11.509 -10.358 1.00 94.19 102 LYS A C 1
ATOM 786 O O . LYS A 1 102 ? -0.581 -12.639 -10.458 1.00 94.19 102 LYS A O 1
ATOM 791 N N . CYS A 1 103 ? -0.597 -10.599 -9.526 1.00 93.69 103 CYS A N 1
ATOM 792 C CA . CYS A 1 103 ? -1.737 -10.894 -8.671 1.00 93.69 103 CYS A CA 1
ATOM 793 C C . CYS A 1 103 ? -2.599 -9.662 -8.416 1.00 93.69 103 CYS A C 1
ATOM 795 O O . CYS A 1 103 ? -2.160 -8.522 -8.557 1.00 93.69 103 CYS A O 1
ATOM 797 N N . VAL A 1 104 ? -3.820 -9.934 -7.977 1.00 96.69 104 VAL A N 1
ATOM 798 C CA . VAL A 1 104 ? -4.676 -8.988 -7.268 1.00 96.69 104 VAL A CA 1
ATOM 799 C C . VAL A 1 104 ? -4.919 -9.585 -5.887 1.00 96.69 104 VAL A C 1
ATOM 801 O O . VAL A 1 104 ? -5.067 -10.801 -5.753 1.00 96.69 104 VAL A O 1
ATOM 804 N N . HIS A 1 105 ? -4.931 -8.754 -4.848 1.00 96.44 105 HIS A N 1
ATOM 805 C CA . HIS A 1 105 ? -5.245 -9.214 -3.499 1.00 96.44 105 HIS A CA 1
ATOM 806 C C . HIS A 1 105 ? -6.753 -9.168 -3.268 1.00 96.44 105 HIS A C 1
ATOM 808 O O . HIS A 1 105 ? -7.349 -8.094 -3.231 1.00 96.44 105 HIS A O 1
ATOM 814 N N . LEU A 1 106 ? -7.354 -10.345 -3.097 1.00 96.75 106 LEU A N 1
ATOM 815 C CA . LEU A 1 106 ? -8.663 -10.485 -2.473 1.00 96.75 106 LEU A CA 1
ATOM 816 C C . LEU A 1 106 ? -8.447 -10.481 -0.95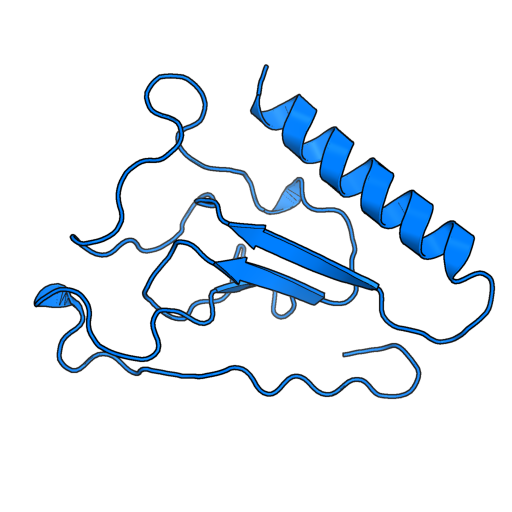7 1.00 96.75 106 LEU A C 1
ATOM 818 O O . LEU A 1 106 ? -7.851 -11.414 -0.424 1.00 96.75 106 LEU A O 1
ATOM 822 N N . VAL A 1 107 ? -8.889 -9.419 -0.287 1.00 96.44 107 VAL A N 1
ATOM 823 C CA . VAL A 1 107 ? -8.768 -9.266 1.168 1.00 96.44 107 VAL A CA 1
ATOM 824 C C . VAL A 1 107 ? -10.159 -9.374 1.773 1.00 96.44 107 VAL A C 1
ATOM 826 O O . VAL A 1 107 ? -11.055 -8.607 1.418 1.00 96.44 107 VAL A O 1
ATOM 829 N N . THR A 1 108 ? -10.340 -10.339 2.666 1.00 96.06 108 THR A N 1
ATOM 830 C CA . THR A 1 108 ? -11.591 -10.565 3.391 1.00 96.06 108 THR A CA 1
ATOM 831 C C . THR A 1 108 ? -11.414 -10.084 4.821 1.00 96.06 108 THR A C 1
ATOM 833 O O . THR A 1 108 ? -10.361 -10.286 5.407 1.00 96.06 108 THR A O 1
ATOM 836 N N . PHE A 1 109 ? -12.443 -9.446 5.372 1.00 95.31 109 PHE A N 1
ATOM 837 C CA . PHE A 1 109 ? -12.470 -9.057 6.775 1.00 95.31 109 PHE A CA 1
ATOM 838 C C . PHE A 1 109 ? -13.670 -9.710 7.451 1.00 95.31 109 PHE A C 1
ATOM 840 O O . PHE A 1 109 ? -14.790 -9.628 6.940 1.00 95.31 109 PHE A O 1
ATOM 847 N N . GLU A 1 110 ? -13.460 -10.290 8.627 1.00 91.94 110 GLU A N 1
ATOM 848 C CA . GLU A 1 110 ? -14.511 -10.870 9.458 1.00 91.94 110 GLU A CA 1
ATOM 849 C C . GLU A 1 110 ? -14.573 -10.147 10.804 1.00 91.94 110 GLU A C 1
ATOM 851 O O . GLU A 1 110 ? -13.581 -10.000 11.515 1.00 91.94 110 GLU A O 1
ATOM 856 N N . GLN A 1 111 ? -15.762 -9.648 11.159 1.00 83.69 111 GLN A N 1
ATOM 857 C CA . GLN A 1 111 ? -16.007 -8.923 12.417 1.00 83.69 111 GLN A CA 1
ATOM 858 C C . GLN A 1 111 ? -15.013 -7.774 12.701 1.00 83.69 111 GLN A C 1
ATOM 860 O O . GLN A 1 111 ? -14.714 -7.477 13.860 1.00 83.69 111 GLN A O 1
ATOM 865 N N . GLY A 1 112 ? -14.517 -7.115 11.650 1.00 72.81 112 GLY A N 1
ATOM 866 C CA . GLY A 1 112 ? -13.579 -5.997 11.756 1.00 72.81 112 GLY A CA 1
ATOM 867 C C . GLY A 1 112 ? -12.105 -6.389 11.871 1.00 72.81 112 GLY A C 1
ATOM 868 O O . GLY A 1 112 ? -11.303 -5.517 12.185 1.00 72.81 112 GLY A O 1
ATOM 869 N N . LYS A 1 113 ? -11.742 -7.655 11.630 1.00 69.75 113 LYS A N 1
ATOM 870 C CA . LYS A 1 113 ? -10.351 -8.135 11.551 1.00 69.75 113 LYS A CA 1
ATOM 871 C C . LYS A 1 113 ? -10.070 -8.766 10.188 1.00 69.75 113 LYS A C 1
ATOM 873 O O . LYS A 1 113 ? -11.009 -9.242 9.555 1.00 69.75 113 LYS A O 1
ATOM 878 N N . TRP A 1 114 ? -8.813 -8.704 9.749 1.00 61.44 114 TRP A N 1
ATOM 879 C CA . TRP A 1 114 ? -8.325 -9.315 8.508 1.00 61.44 114 TRP A CA 1
ATOM 880 C C . TRP A 1 114 ? -7.907 -10.773 8.736 1.00 61.44 114 TRP A C 1
ATOM 882 O O . TRP A 1 114 ? -7.527 -11.088 9.892 1.00 61.44 114 TRP A O 1
#

Organism: NCBI:txid1960126

pLDDT: mean 90.41, std 9.12, range [61.44, 98.12]

Foldseek 3Di:
DVLVVVLVVLVVVQVVVCVVCDPALAFFEAEEEFAAPPADADPPQDQDQPPHDRHHHPVSHDPGLAYEYHRGQAWDDHPPDPRYIYQHNQDDPDPVCPPGDHGDDDDDADSNHD

InterPro domains:
  IPR004593 Nuclease SbcCD subunit D [TIGR00619] (5-102)
  IPR029052 Metallo-dependent phosphatase-like [G3DSA:3.60.21.10] (1-114)
  IPR029052 Metallo-dependent phosphatase-like [SSF56300] (21-112)
  IPR050535 DNA Repair and Maintenance Complex Component [PTHR30337] (14-113)

Sequence (114 aa):
QLQHALADYYHQQTQDARLLRGERKLPVIATGHLTTVGASKSDAVRDIYIGTLDAFPAQHFPPADYIALGHIHRTQCVGGTEHIRYCGSPIALSFDECGKSKCVHLVTFEQGKW